Protein AF-A0A8X7P2F3-F1 (afdb_monomer_lite)

Radius of gyration: 14.97 Å; chains: 1; bounding box: 30×31×40 Å

InterPro domains:
  IPR002123 Phospholipid/glycerol acyltransferas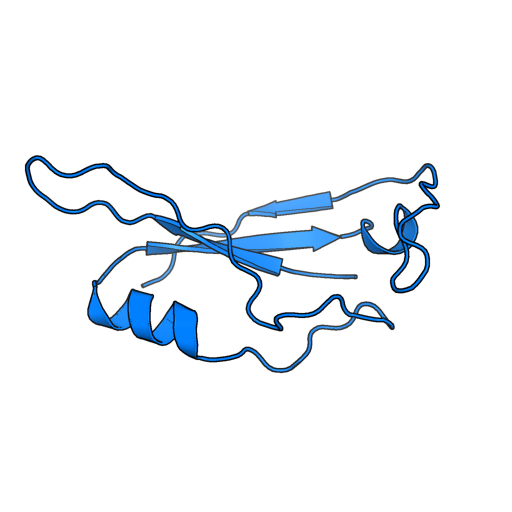e [PF01553] (18-58)

Organism: Brassica carinata (NCBI:txid52824)

Foldseek 3Di:
DKWFFFWWQDDDPPDDDRDIDGDGQVNADDQVRDDDDGNCVVVVVCVVRVTWGKTKIKDPVCVQANDVRNVHGDDDDMDMDIDDIDD

pLDDT: mean 79.15, std 17.55, range [36.94, 96.0]

Structure (mmCIF, N/CA/C/O backbone):
data_AF-A0A8X7P2F3-F1
#
_entry.id   AF-A0A8X7P2F3-F1
#
loop_
_atom_site.group_PDB
_atom_site.id
_atom_site.type_symbol
_atom_site.label_atom_id
_atom_site.label_alt_id
_atom_site.label_comp_id
_atom_site.label_asym_id
_atom_site.label_entity_id
_atom_site.label_seq_id
_atom_site.pdbx_PDB_ins_code
_atom_site.Cartn_x
_atom_site.Cartn_y
_atom_site.Cartn_z
_atom_site.occupancy
_atom_site.B_iso_or_equiv
_atom_site.auth_seq_id
_atom_site.auth_comp_id
_atom_site.auth_asym_id
_atom_site.auth_atom_id
_atom_site.pdbx_PDB_model_num
ATOM 1 N N . MET A 1 1 ? 3.570 -5.843 -12.407 1.00 50.16 1 MET A N 1
ATOM 2 C CA . MET A 1 1 ? 3.038 -5.324 -11.128 1.00 50.16 1 MET A CA 1
ATOM 3 C C . MET A 1 1 ? 1.515 -5.392 -11.120 1.00 50.16 1 MET A C 1
ATOM 5 O O . MET A 1 1 ? 0.895 -4.931 -12.081 1.00 50.16 1 MET A O 1
ATOM 9 N N . ARG A 1 2 ? 0.933 -5.957 -10.057 1.00 36.94 2 ARG A N 1
ATOM 10 C CA . ARG A 1 2 ? -0.492 -5.903 -9.693 1.00 36.94 2 ARG A CA 1
ATOM 11 C C . ARG A 1 2 ? -0.608 -5.599 -8.191 1.00 36.94 2 ARG A C 1
ATOM 13 O O . ARG A 1 2 ? -0.010 -6.309 -7.401 1.00 36.94 2 ARG A O 1
ATOM 20 N N . ARG A 1 3 ? -1.494 -4.659 -7.842 1.00 48.00 3 ARG A N 1
ATOM 21 C CA . ARG A 1 3 ? -1.901 -4.244 -6.476 1.00 48.00 3 ARG A CA 1
ATOM 22 C C . ARG A 1 3 ? -0.867 -3.392 -5.713 1.00 48.00 3 ARG A C 1
ATOM 24 O O . ARG A 1 3 ? 0.317 -3.400 -6.014 1.00 48.00 3 ARG A O 1
ATOM 31 N N . LEU A 1 4 ? -1.397 -2.545 -4.822 1.00 42.41 4 LEU A N 1
ATOM 32 C CA . LEU A 1 4 ? -0.692 -1.637 -3.907 1.00 42.41 4 LEU A CA 1
ATOM 33 C C . LEU A 1 4 ? -1.712 -1.149 -2.870 1.00 42.41 4 LEU A C 1
ATOM 35 O O . LEU A 1 4 ? -2.441 -0.191 -3.116 1.00 42.41 4 LEU A O 1
ATOM 39 N N . PHE A 1 5 ? -1.791 -1.817 -1.724 1.00 45.62 5 PHE A N 1
ATOM 40 C CA . PHE A 1 5 ? -2.682 -1.404 -0.641 1.00 45.62 5 PHE A CA 1
ATOM 41 C C . PHE A 1 5 ? -2.127 -0.111 -0.034 1.00 45.62 5 PHE A C 1
ATOM 43 O O . PHE A 1 5 ? -1.004 -0.115 0.463 1.00 45.62 5 PHE A O 1
ATOM 50 N N . LYS A 1 6 ? -2.866 1.000 -0.146 1.00 47.44 6 LYS A N 1
ATOM 51 C CA . LYS A 1 6 ? -2.342 2.341 0.125 1.00 47.44 6 LYS A CA 1
ATOM 52 C C . LYS A 1 6 ? -3.467 3.316 0.480 1.00 47.44 6 LYS A C 1
ATOM 54 O O . LYS A 1 6 ? -4.138 3.815 -0.419 1.00 47.44 6 LYS A O 1
ATOM 59 N N . THR A 1 7 ? -3.569 3.645 1.766 1.00 45.16 7 THR A N 1
ATOM 60 C CA . THR A 1 7 ? -3.862 4.970 2.370 1.00 45.16 7 THR A CA 1
ATOM 61 C C . THR A 1 7 ? -4.407 4.716 3.769 1.00 45.16 7 THR A C 1
ATOM 63 O O . THR A 1 7 ? -5.396 4.000 3.900 1.00 45.16 7 THR A O 1
ATOM 66 N N . LEU A 1 8 ? -3.800 5.309 4.800 1.00 50.88 8 LEU A N 1
ATOM 67 C CA . LEU A 1 8 ? -4.484 5.515 6.084 1.00 50.88 8 LEU A CA 1
ATOM 68 C C . LEU A 1 8 ? -5.163 6.881 6.034 1.00 50.88 8 LEU A C 1
ATOM 70 O O . LEU A 1 8 ? -4.475 7.866 5.763 1.00 50.88 8 LEU A O 1
ATOM 74 N N . HIS A 1 9 ? -6.467 6.957 6.284 1.00 51.16 9 HIS A N 1
ATOM 75 C CA . HIS A 1 9 ? -7.182 8.229 6.378 1.00 51.16 9 HIS A CA 1
ATOM 76 C C . HIS A 1 9 ? -7.481 8.545 7.848 1.00 51.16 9 HIS A C 1
ATOM 78 O O . HIS A 1 9 ? -8.445 8.045 8.427 1.00 51.16 9 HIS A O 1
ATOM 84 N N . GLY A 1 10 ? -6.590 9.323 8.469 1.00 45.88 10 GLY A N 1
ATOM 85 C CA . GLY A 1 10 ? -6.617 9.613 9.899 1.00 45.88 10 GLY A CA 1
ATOM 86 C C . GLY A 1 10 ? -7.483 10.813 10.264 1.00 45.88 10 GLY A C 1
ATOM 87 O O . GLY A 1 10 ? -6.956 11.890 10.530 1.00 45.88 10 GLY A O 1
ATOM 88 N N . THR A 1 11 ? -8.800 10.622 10.339 1.00 42.75 11 THR A N 1
ATOM 89 C CA . THR A 1 11 ? -9.709 11.611 10.938 1.00 42.75 11 THR A CA 1
ATOM 90 C C . THR A 1 11 ? -9.662 11.520 12.464 1.00 42.75 11 THR A C 1
ATOM 92 O O . THR A 1 11 ? -10.493 10.848 13.078 1.00 42.75 11 THR A O 1
ATOM 95 N N . SER A 1 12 ? -8.697 12.200 13.090 1.00 45.38 12 SER A N 1
ATOM 96 C CA . SER A 1 12 ? -8.821 12.521 14.518 1.00 45.38 12 SER A CA 1
ATOM 97 C C . SER A 1 12 ? -10.031 13.429 14.722 1.00 45.38 12 SER A C 1
ATOM 99 O O . SER A 1 12 ? -10.264 14.338 13.923 1.00 45.38 12 SER A O 1
ATOM 101 N N . LYS A 1 13 ? -10.771 13.221 15.812 1.00 44.72 13 LYS A N 1
ATOM 102 C CA . LYS A 1 13 ? -11.673 14.256 16.323 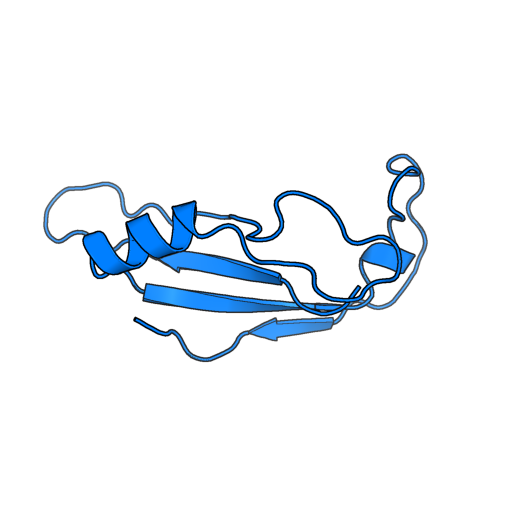1.00 44.72 13 LYS A CA 1
ATOM 103 C C . LYS A 1 13 ? -10.866 15.423 16.903 1.00 44.72 13 LYS A C 1
ATOM 105 O O . LYS A 1 13 ? -9.713 15.233 17.284 1.00 44.72 13 LYS A O 1
ATOM 110 N N . GLU A 1 14 ? -11.498 16.596 16.887 1.00 41.78 14 GLU A N 1
ATOM 111 C CA . GLU A 1 14 ? -11.037 17.928 17.307 1.00 41.78 14 GLU A CA 1
ATOM 112 C C . GLU A 1 14 ? -9.620 18.409 16.881 1.00 41.78 14 GLU A C 1
ATOM 114 O O . GLU A 1 14 ? -8.586 17.796 17.139 1.00 41.78 14 GLU A O 1
ATOM 119 N N . GLY A 1 15 ? -9.574 19.612 16.287 1.00 43.38 15 GLY A N 1
ATOM 120 C CA . GLY A 1 15 ? -8.417 20.531 16.269 1.00 43.38 15 GLY A CA 1
ATOM 121 C C . GLY A 1 15 ? -7.148 20.136 15.493 1.00 43.38 15 GLY A C 1
ATOM 122 O O . GLY A 1 15 ? -6.308 20.996 15.243 1.00 43.38 15 GLY A O 1
ATOM 123 N N . SER A 1 16 ? -6.989 18.872 15.109 1.00 44.12 16 SER A N 1
ATOM 124 C CA . SER A 1 16 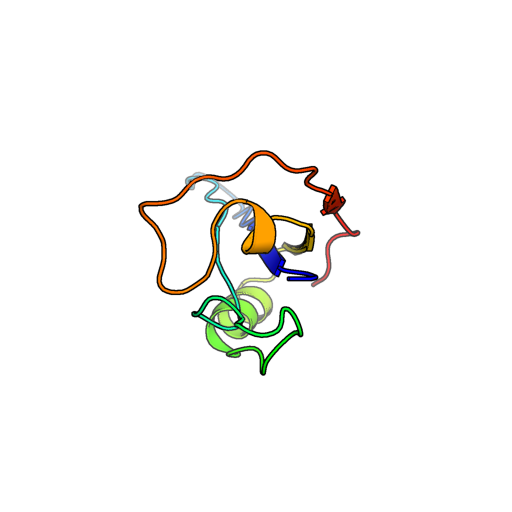? -5.721 18.319 14.614 1.00 44.12 16 SER A CA 1
ATOM 125 C C . SER A 1 16 ? -5.652 18.241 13.083 1.00 44.12 16 SER A C 1
ATOM 127 O O . SER A 1 16 ? -6.660 18.022 12.414 1.00 44.12 16 SER A O 1
ATOM 129 N N . ILE A 1 17 ? -4.447 18.367 12.509 1.00 41.25 17 ILE A N 1
ATOM 130 C CA . ILE A 1 17 ? -4.231 18.252 11.054 1.00 41.25 17 ILE A CA 1
ATOM 131 C C . ILE A 1 17 ? -4.621 16.843 10.575 1.00 41.25 17 ILE A C 1
ATOM 133 O O . ILE A 1 17 ? -3.974 15.856 10.921 1.00 41.25 17 ILE A O 1
ATOM 137 N N . SER A 1 18 ? -5.648 16.760 9.724 1.00 59.91 18 SER A N 1
ATOM 138 C CA . SER A 1 18 ? -6.119 15.515 9.102 1.00 59.91 18 SER A CA 1
ATOM 139 C C . SER A 1 18 ? -5.121 14.989 8.058 1.00 59.91 18 SER A C 1
ATOM 141 O O . SER A 1 18 ? -5.250 15.240 6.856 1.00 59.91 18 SER A O 1
ATOM 143 N N . ALA A 1 19 ? -4.115 14.240 8.508 1.00 69.44 19 ALA A N 1
ATOM 144 C CA . ALA A 1 19 ? -3.085 13.657 7.654 1.00 69.44 19 ALA A CA 1
ATOM 145 C C . ALA A 1 19 ? -3.524 12.316 7.029 1.00 69.44 19 ALA A C 1
ATOM 147 O O . ALA A 1 19 ? -3.965 11.396 7.718 1.00 69.44 19 ALA A O 1
ATOM 148 N N . SER A 1 20 ? -3.341 12.173 5.710 1.00 75.50 20 SER A N 1
ATOM 149 C CA . SER A 1 20 ? -3.521 10.897 4.996 1.00 75.50 20 SER A CA 1
ATOM 150 C C . SER A 1 20 ? -2.167 10.256 4.673 1.00 75.50 20 SER A C 1
ATOM 152 O O . SER A 1 20 ? -1.339 10.865 3.996 1.00 75.50 20 SER A O 1
ATOM 154 N N . VAL A 1 21 ? -1.919 9.026 5.138 1.00 80.38 21 VAL A N 1
ATOM 155 C CA . VAL A 1 21 ? -0.583 8.394 5.087 1.00 80.38 21 VAL A CA 1
ATOM 156 C C . VAL A 1 21 ? -0.425 7.462 3.879 1.00 80.38 21 VAL A C 1
ATOM 158 O O . VAL A 1 21 ? -0.980 6.362 3.828 1.00 80.38 21 VAL A O 1
ATOM 161 N N . PHE A 1 22 ? 0.361 7.930 2.904 1.00 84.44 22 PHE A N 1
ATOM 162 C CA . PHE A 1 22 ? 0.798 7.260 1.669 1.00 84.44 22 PHE A CA 1
ATOM 163 C C . PHE A 1 22 ? 1.859 6.143 1.822 1.00 84.44 22 PHE A C 1
ATOM 165 O O . PHE A 1 22 ? 3.014 6.439 1.525 1.00 84.44 22 PHE A O 1
ATOM 172 N N . PHE A 1 23 ? 1.529 4.888 2.171 1.00 85.69 23 PHE A N 1
ATOM 173 C CA . PHE A 1 23 ? 2.525 3.795 2.331 1.00 85.69 23 PHE A CA 1
ATOM 174 C C . PHE A 1 23 ? 2.434 2.629 1.312 1.00 85.69 23 PHE A C 1
ATOM 176 O O . PHE A 1 23 ? 1.425 2.455 0.636 1.00 85.69 23 PHE A O 1
ATOM 183 N N . PHE A 1 24 ? 3.502 1.820 1.225 1.00 88.81 24 PHE A N 1
ATOM 184 C CA . PHE A 1 24 ? 3.568 0.533 0.506 1.00 88.81 24 PHE A CA 1
ATOM 185 C C . PHE A 1 24 ? 3.838 -0.590 1.531 1.00 88.81 24 PHE A C 1
ATOM 187 O O . PHE A 1 24 ? 4.864 -0.517 2.209 1.00 88.81 24 PHE A O 1
ATOM 194 N N . PRO A 1 25 ? 2.998 -1.635 1.667 1.00 87.62 25 PRO A N 1
ATOM 195 C CA . PRO A 1 25 ? 3.166 -2.651 2.716 1.00 87.62 25 PRO A CA 1
ATOM 196 C C . PRO A 1 25 ? 4.347 -3.603 2.480 1.00 87.62 25 PRO A C 1
ATOM 198 O O . PRO A 1 25 ? 4.938 -4.092 3.435 1.00 87.62 25 PRO A O 1
ATOM 201 N N . GLU A 1 26 ? 4.721 -3.855 1.227 1.00 88.31 26 GLU A N 1
ATOM 202 C CA . GLU A 1 26 ? 5.902 -4.657 0.864 1.00 88.31 26 GLU A CA 1
ATOM 203 C C . GLU A 1 26 ? 7.206 -3.897 1.177 1.00 88.31 26 GLU A C 1
ATOM 205 O 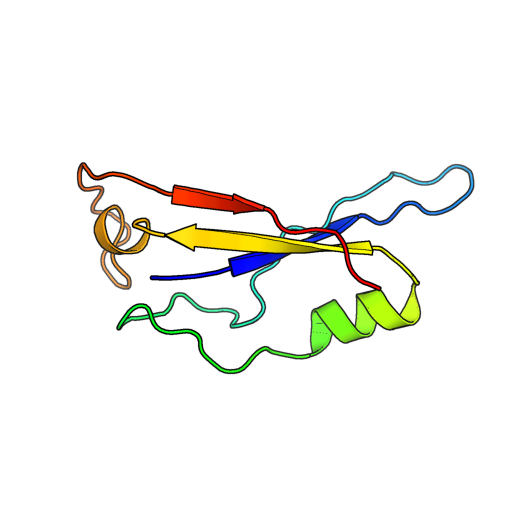O . GLU A 1 26 ? 8.236 -4.481 1.512 1.00 88.31 26 GLU A O 1
ATOM 210 N N . GLY A 1 27 ? 7.172 -2.561 1.117 1.00 86.75 27 GLY A N 1
ATOM 211 C CA . GLY A 1 27 ? 8.325 -1.677 1.330 1.00 86.75 27 GLY A CA 1
ATOM 212 C C . GLY A 1 27 ? 9.373 -1.681 0.207 1.00 86.75 27 GLY A C 1
ATOM 213 O O . GLY A 1 27 ? 10.381 -0.993 0.326 1.00 86.75 27 GLY A O 1
ATOM 214 N N . THR A 1 28 ? 9.154 -2.427 -0.875 1.00 87.12 28 THR A N 1
ATOM 215 C CA . THR A 1 28 ? 9.974 -2.452 -2.098 1.00 87.12 28 THR A CA 1
ATOM 216 C C . THR A 1 28 ? 9.057 -2.438 -3.329 1.00 87.12 28 THR A C 1
ATOM 218 O O . THR A 1 28 ? 7.833 -2.442 -3.201 1.00 87.12 28 THR A O 1
ATOM 221 N N . ARG A 1 29 ? 9.627 -2.384 -4.541 1.00 88.00 29 ARG A N 1
ATOM 222 C CA . ARG A 1 29 ? 8.883 -2.666 -5.778 1.00 88.00 29 ARG A CA 1
ATOM 223 C C . ARG A 1 29 ? 9.110 -4.119 -6.183 1.00 88.00 29 ARG A C 1
ATOM 225 O O . ARG A 1 29 ? 10.250 -4.522 -6.407 1.00 88.00 29 ARG A O 1
ATOM 232 N N . SER A 1 30 ? 8.016 -4.862 -6.326 1.00 86.94 30 SER A N 1
ATOM 233 C CA . SER A 1 30 ? 7.986 -6.189 -6.945 1.00 86.94 30 SER A CA 1
ATOM 234 C C . SER A 1 30 ? 8.715 -6.216 -8.305 1.00 86.94 30 SER A C 1
ATOM 236 O O . SER A 1 30 ? 8.654 -5.249 -9.075 1.00 86.94 30 SER A O 1
ATOM 238 N N . LYS A 1 31 ? 9.428 -7.317 -8.588 1.00 84.19 31 LYS A N 1
ATOM 239 C CA . LYS A 1 31 ? 10.244 -7.512 -9.806 1.00 84.19 31 LYS A CA 1
ATOM 240 C C . LYS A 1 31 ? 9.492 -8.277 -10.899 1.00 84.19 31 LYS A C 1
ATOM 242 O O . LYS A 1 31 ? 9.457 -7.837 -12.042 1.00 84.19 31 LYS A O 1
ATOM 247 N N . ASP A 1 32 ? 8.858 -9.388 -10.535 1.00 84.19 32 ASP A N 1
ATOM 248 C CA . ASP A 1 32 ? 7.985 -10.196 -11.401 1.00 84.19 32 ASP A CA 1
ATOM 249 C C . ASP A 1 32 ? 6.600 -9.550 -11.603 1.00 84.19 32 ASP A C 1
ATOM 251 O O . ASP A 1 32 ? 5.923 -9.735 -12.617 1.00 84.19 32 ASP A O 1
ATOM 255 N N . GLY A 1 33 ? 6.185 -8.718 -10.651 1.00 79.75 33 GLY A N 1
ATOM 256 C CA . GLY A 1 33 ? 4.891 -8.077 -10.619 1.00 79.75 33 GLY A CA 1
ATOM 257 C C . GLY A 1 33 ? 3.815 -8.799 -9.815 1.00 79.75 33 GLY A C 1
ATOM 258 O O . GLY A 1 33 ? 2.668 -8.341 -9.903 1.00 79.75 33 GLY A O 1
ATOM 259 N N . LEU A 1 34 ? 4.163 -9.859 -9.083 1.00 84.12 34 LEU A N 1
ATOM 260 C CA . LEU A 1 34 ? 3.344 -10.489 -8.046 1.00 84.12 34 LEU A CA 1
ATOM 261 C C . LEU A 1 34 ? 3.338 -9.635 -6.765 1.00 84.12 34 LEU A C 1
ATOM 263 O O . LEU A 1 34 ? 4.105 -8.677 -6.657 1.00 84.12 34 LEU A O 1
ATOM 267 N N . LEU A 1 35 ? 2.447 -9.965 -5.826 1.00 82.19 35 LEU A N 1
ATOM 268 C CA . LEU A 1 35 ? 2.467 -9.403 -4.472 1.00 82.19 35 LEU A CA 1
ATOM 269 C C . LEU A 1 35 ? 3.417 -10.211 -3.582 1.00 82.19 35 LEU A C 1
ATOM 271 O O . LEU A 1 35 ? 3.443 -11.438 -3.681 1.00 82.19 35 LEU A O 1
ATOM 275 N N . ASP A 1 36 ? 4.118 -9.525 -2.687 1.00 83.56 36 ASP A N 1
ATOM 276 C CA . ASP A 1 36 ? 4.975 -10.113 -1.650 1.00 83.56 36 ASP A CA 1
ATOM 277 C C . ASP A 1 36 ? 4.361 -9.903 -0.245 1.00 83.56 36 ASP A C 1
ATOM 279 O O . ASP A 1 36 ? 3.293 -9.309 -0.070 1.00 83.56 36 ASP A O 1
ATOM 283 N N . SER A 1 37 ? 5.024 -10.421 0.783 1.00 89.06 37 SER A N 1
ATOM 284 C CA . SER A 1 37 ? 4.595 -10.419 2.178 1.00 89.06 37 SER A CA 1
ATOM 285 C C . SER A 1 37 ? 4.442 -9.005 2.747 1.00 89.06 37 SER A C 1
ATOM 287 O O . SER A 1 37 ? 5.384 -8.210 2.794 1.00 89.06 37 SER A O 1
ATOM 289 N N . PHE A 1 38 ? 3.249 -8.691 3.256 1.00 90.25 38 PHE A N 1
ATOM 290 C CA . PHE A 1 38 ? 2.947 -7.370 3.810 1.00 90.25 38 PHE A CA 1
ATOM 291 C C . PHE A 1 38 ? 3.562 -7.172 5.202 1.00 90.25 38 PHE A C 1
ATOM 293 O O . PHE A 1 38 ? 3.257 -7.892 6.157 1.00 90.25 38 PHE A O 1
ATOM 300 N N . LYS A 1 39 ? 4.382 -6.128 5.350 1.00 89.69 39 LYS A N 1
ATOM 301 C CA . LYS A 1 39 ? 4.953 -5.704 6.633 1.00 89.69 39 LYS A CA 1
ATOM 302 C C . LYS A 1 39 ? 3.849 -5.098 7.501 1.00 89.69 39 LYS A C 1
ATOM 304 O O . LYS A 1 39 ? 3.209 -4.117 7.129 1.00 89.69 39 LYS A O 1
ATOM 309 N N . LYS A 1 40 ? 3.648 -5.672 8.691 1.00 87.62 40 LYS A N 1
ATOM 310 C CA . LYS A 1 40 ? 2.510 -5.365 9.579 1.00 87.62 40 LYS A CA 1
ATOM 311 C C . LYS A 1 40 ? 2.461 -3.912 10.079 1.00 87.62 40 LYS A C 1
ATOM 313 O O . LYS A 1 40 ? 1.373 -3.426 10.357 1.00 87.62 40 LYS A O 1
ATOM 318 N N . CYS A 1 41 ? 3.605 -3.225 10.165 1.00 81.88 41 CYS A N 1
ATOM 319 C CA . CYS A 1 41 ? 3.788 -1.959 10.892 1.00 81.88 41 CYS A CA 1
ATOM 320 C C . CYS A 1 41 ? 2.661 -0.921 10.692 1.00 81.88 41 CYS A C 1
ATOM 322 O O . CYS A 1 41 ? 1.994 -0.551 11.656 1.00 81.88 41 CYS A O 1
ATOM 324 N N . ALA A 1 42 ? 2.389 -0.500 9.452 1.00 82.31 42 ALA A N 1
ATOM 325 C CA . ALA A 1 42 ? 1.375 0.524 9.179 1.00 82.31 42 ALA A CA 1
ATOM 326 C C . ALA A 1 42 ? -0.067 0.051 9.462 1.00 82.31 42 ALA A C 1
ATOM 328 O O . ALA A 1 42 ? -0.888 0.842 9.918 1.00 82.31 42 ALA A O 1
ATOM 329 N N . PHE A 1 43 ? -0.366 -1.239 9.274 1.00 87.56 43 PHE A N 1
ATOM 330 C CA . PHE A 1 43 ? -1.657 -1.822 9.662 1.00 87.56 43 PHE A CA 1
ATOM 331 C C . PHE A 1 43 ? -1.799 -1.928 11.188 1.00 87.56 43 PHE A C 1
ATOM 333 O O . PHE A 1 43 ? -2.882 -1.720 11.722 1.00 87.56 43 PHE A O 1
ATOM 340 N N . THR A 1 44 ? -0.705 -2.190 11.915 1.00 89.62 44 THR A N 1
ATOM 341 C CA . THR A 1 44 ? -0.689 -2.161 13.387 1.00 89.62 44 THR A CA 1
ATOM 342 C C . THR A 1 44 ? -0.933 -0.755 13.934 1.00 89.62 44 THR A C 1
ATOM 344 O O . THR A 1 44 ? -1.576 -0.627 14.971 1.00 89.62 44 THR A O 1
ATOM 347 N N . VAL A 1 45 ? -0.464 0.296 13.252 1.00 86.06 45 VAL A N 1
ATOM 348 C CA . VAL A 1 45 ? -0.854 1.678 13.580 1.00 86.06 45 VAL A CA 1
ATOM 349 C C . VAL A 1 45 ? -2.345 1.876 13.306 1.00 86.06 45 VAL A C 1
ATOM 351 O O . VAL A 1 45 ? -3.055 2.303 14.209 1.00 86.06 45 VAL A O 1
ATOM 354 N N . ALA A 1 46 ? -2.829 1.492 12.118 1.00 85.31 46 ALA A N 1
ATOM 355 C CA . ALA A 1 46 ? -4.227 1.667 11.719 1.00 85.31 46 ALA A CA 1
ATOM 356 C C . ALA A 1 46 ? -5.224 1.050 12.714 1.00 85.31 46 ALA A C 1
ATOM 358 O O . ALA A 1 46 ? -6.095 1.744 13.236 1.00 85.31 46 ALA A O 1
ATOM 359 N N . ALA A 1 47 ? -5.024 -0.227 13.054 1.00 88.00 47 ALA A N 1
ATOM 360 C CA . ALA A 1 47 ? -5.867 -0.961 13.994 1.00 88.00 47 ALA A CA 1
ATOM 361 C C . ALA A 1 47 ? -5.793 -0.417 15.435 1.00 88.00 47 ALA A C 1
ATOM 363 O O . ALA A 1 47 ? -6.740 -0.576 16.198 1.00 88.00 47 ALA A O 1
ATOM 364 N N . LYS A 1 48 ? -4.685 0.236 15.823 1.00 87.75 48 LYS A N 1
ATOM 365 C CA . LYS A 1 48 ? -4.545 0.884 17.140 1.00 87.75 48 LYS A CA 1
ATOM 366 C C . LYS A 1 48 ? -5.213 2.255 17.217 1.00 87.75 48 LYS A C 1
ATOM 368 O O . LYS A 1 48 ? -5.622 2.646 18.304 1.00 87.75 48 LYS A O 1
ATOM 373 N N . THR A 1 49 ? -5.292 2.991 16.110 1.00 84.88 49 THR A N 1
ATOM 374 C CA . THR A 1 49 ? -5.900 4.332 16.069 1.00 84.88 49 THR A CA 1
ATOM 375 C C . THR A 1 49 ? -7.328 4.339 15.517 1.00 84.88 49 THR A C 1
ATOM 377 O O . THR A 1 49 ? -7.963 5.389 15.518 1.00 84.88 49 THR A O 1
ATOM 380 N N . GLY A 1 50 ? -7.846 3.193 15.058 1.00 85.00 50 GLY A N 1
ATOM 381 C CA . GLY A 1 50 ? -9.200 3.063 14.505 1.00 85.00 50 GLY A CA 1
ATOM 382 C C . GLY A 1 50 ? -9.398 3.780 13.165 1.00 85.00 50 GLY A C 1
ATOM 383 O O . GLY A 1 50 ? -10.530 4.085 12.796 1.00 85.00 50 GLY A O 1
ATOM 384 N N . VAL A 1 51 ? -8.312 4.096 12.450 1.00 83.44 51 VAL A N 1
ATOM 385 C CA . VAL A 1 51 ? -8.360 4.886 11.210 1.00 83.44 51 VAL A CA 1
ATOM 386 C C . VAL A 1 51 ? -8.582 4.001 9.988 1.00 83.44 51 VAL A C 1
ATOM 388 O O . VAL A 1 51 ? -7.991 2.929 9.862 1.00 83.44 51 VAL A O 1
ATOM 391 N N . LEU A 1 52 ? -9.395 4.486 9.050 1.00 86.44 52 LEU A N 1
ATOM 392 C CA . LEU A 1 52 ? -9.750 3.742 7.845 1.00 86.44 52 LEU A CA 1
ATOM 393 C C . LEU A 1 52 ? -8.530 3.477 6.955 1.00 86.44 52 LEU A C 1
ATOM 395 O O . LEU A 1 52 ? -7.789 4.398 6.592 1.00 86.44 52 LEU A O 1
ATOM 399 N N . VAL A 1 53 ? -8.382 2.225 6.526 1.00 87.69 53 VAL A N 1
ATOM 400 C CA . VAL A 1 53 ? -7.434 1.819 5.484 1.00 87.69 53 VAL A CA 1
ATOM 401 C C . VAL A 1 53 ? -8.175 1.738 4.153 1.00 87.69 53 VAL A C 1
ATOM 403 O O . VAL A 1 53 ? -9.166 1.020 4.040 1.00 87.69 53 VAL A O 1
ATOM 406 N N . VAL A 1 54 ? -7.688 2.417 3.112 1.00 90.69 54 VAL A N 1
ATOM 407 C CA . VAL A 1 54 ? -8.231 2.284 1.749 1.00 90.69 54 VAL A CA 1
ATOM 408 C C . VAL A 1 54 ? -7.330 1.359 0.921 1.00 90.69 54 VAL A C 1
ATOM 410 O O . VAL A 1 54 ? -6.175 1.703 0.647 1.00 90.69 54 VAL A O 1
ATOM 413 N N . PRO A 1 55 ? -7.806 0.177 0.485 1.00 90.94 55 PRO A N 1
ATOM 414 C CA . PRO A 1 55 ? -7.043 -0.676 -0.414 1.00 90.94 55 PRO A CA 1
ATOM 415 C C . PRO A 1 55 ? -7.044 -0.087 -1.829 1.00 90.94 55 PRO A C 1
ATOM 417 O O . PRO A 1 55 ? -8.093 0.187 -2.412 1.00 90.94 55 PRO A O 1
ATOM 420 N N . ILE A 1 56 ? -5.857 0.056 -2.413 1.00 90.00 56 ILE A N 1
ATOM 421 C CA . ILE A 1 56 ? -5.664 0.497 -3.795 1.00 90.00 56 ILE A CA 1
ATOM 422 C C . ILE A 1 56 ? -5.012 -0.649 -4.591 1.00 90.00 56 ILE A C 1
ATOM 424 O O . ILE A 1 56 ? -4.568 -1.681 -4.073 1.00 90.00 56 ILE A O 1
ATOM 428 N N . MET A 1 57 ? -5.014 -0.521 -5.907 1.00 88.69 57 MET A N 1
ATOM 429 C CA . MET A 1 57 ? -4.286 -1.377 -6.818 1.00 88.69 57 MET A CA 1
ATOM 430 C C . MET A 1 57 ? -3.726 -0.547 -7.952 1.00 88.69 57 MET A C 1
ATOM 432 O O . MET A 1 57 ? -4.494 0.059 -8.689 1.00 88.69 57 MET A O 1
ATOM 436 N N . LEU A 1 58 ? -2.407 -0.594 -8.132 1.00 90.12 58 LEU A N 1
ATOM 437 C CA . LEU A 1 58 ? -1.777 -0.162 -9.373 1.00 90.12 58 LEU A CA 1
ATOM 438 C C . LEU A 1 58 ? -1.520 -1.391 -10.257 1.00 90.12 58 LEU A C 1
ATOM 440 O O . LEU A 1 58 ? -1.195 -2.479 -9.770 1.00 90.12 58 LEU A O 1
ATOM 444 N N . MET A 1 59 ? -1.682 -1.226 -11.564 1.00 89.81 59 MET A N 1
ATOM 445 C CA . MET A 1 59 ? -1.301 -2.189 -12.597 1.00 89.81 59 MET A CA 1
ATOM 446 C C . MET A 1 59 ? -0.621 -1.455 -13.751 1.00 89.81 59 MET A C 1
ATOM 448 O O . MET A 1 59 ? -0.922 -0.292 -14.008 1.00 89.81 59 MET A O 1
ATOM 452 N N . GLY A 1 60 ? 0.272 -2.143 -14.463 1.00 89.38 60 GLY A N 1
ATOM 453 C CA . GLY A 1 60 ? 0.985 -1.600 -15.631 1.00 89.38 60 GLY A CA 1
ATOM 454 C C . GLY A 1 60 ? 2.222 -0.759 -15.290 1.00 89.38 60 GLY A C 1
ATOM 455 O O . GLY A 1 60 ? 3.192 -0.798 -16.038 1.00 89.38 60 GLY A O 1
ATOM 456 N N . THR A 1 61 ? 2.252 -0.113 -14.121 1.00 90.06 61 THR A N 1
ATOM 457 C CA . THR A 1 61 ? 3.355 0.740 -13.626 1.00 90.06 61 THR A CA 1
ATOM 458 C C . THR A 1 61 ? 4.754 0.147 -13.809 1.00 90.06 61 THR A C 1
ATOM 460 O O . THR A 1 61 ? 5.622 0.815 -14.349 1.00 90.06 61 THR A O 1
ATOM 463 N N . GLY A 1 62 ? 4.971 -1.121 -13.444 1.00 89.31 62 GLY A N 1
ATOM 464 C CA . GLY A 1 62 ? 6.275 -1.787 -13.599 1.00 89.31 62 GLY A CA 1
ATOM 465 C C . GLY A 1 62 ? 6.719 -2.080 -15.044 1.00 89.31 62 GLY A C 1
ATOM 466 O O . GLY A 1 62 ? 7.831 -2.550 -15.234 1.00 89.31 62 GLY A O 1
ATOM 467 N N . LYS A 1 63 ? 5.871 -1.836 -16.058 1.00 89.19 63 LYS A N 1
ATOM 468 C CA . LYS A 1 63 ? 6.288 -1.782 -17.475 1.00 89.19 63 LYS A CA 1
ATOM 469 C C . LYS A 1 63 ? 6.704 -0.364 -17.881 1.00 89.19 63 LYS A C 1
ATOM 471 O O . LYS A 1 63 ? 7.635 -0.200 -18.660 1.00 89.19 63 LYS A O 1
ATOM 476 N N . ILE A 1 64 ? 6.007 0.635 -17.335 1.00 92.25 64 ILE A N 1
ATOM 477 C CA . ILE A 1 64 ? 6.260 2.066 -17.545 1.00 92.25 64 ILE A CA 1
ATOM 478 C C . ILE A 1 64 ? 7.598 2.467 -16.907 1.00 92.25 64 ILE A C 1
ATOM 480 O O . ILE A 1 64 ? 8.412 3.093 -17.566 1.00 92.25 64 ILE A O 1
ATOM 484 N N . MET A 1 65 ? 7.865 2.050 -15.667 1.00 92.38 65 MET A N 1
ATOM 485 C CA . MET A 1 65 ? 9.132 2.291 -14.966 1.00 92.38 65 MET A CA 1
ATOM 486 C C . MET A 1 65 ? 9.588 0.994 -14.267 1.00 92.38 65 MET A C 1
ATOM 488 O O . MET A 1 65 ? 9.066 0.666 -13.193 1.00 92.38 65 MET A O 1
ATOM 492 N N . PRO A 1 66 ? 10.499 0.212 -14.880 1.00 88.44 66 PRO A N 1
ATOM 493 C CA . PRO A 1 66 ? 10.958 -1.062 -14.327 1.00 88.44 66 PRO A CA 1
ATOM 494 C C . PRO A 1 66 ? 11.769 -0.920 -13.027 1.00 88.44 66 PRO A C 1
ATOM 496 O O . PRO A 1 66 ? 12.338 0.127 -12.717 1.00 88.44 66 PRO A O 1
ATOM 499 N N . THR A 1 67 ? 11.827 -2.002 -12.248 1.00 87.88 67 THR A N 1
ATOM 500 C CA . THR A 1 67 ? 12.612 -2.076 -11.004 1.00 87.88 67 THR A CA 1
ATOM 501 C C . THR A 1 67 ? 14.091 -2.314 -11.321 1.00 87.88 67 THR A C 1
ATOM 503 O O . THR A 1 67 ? 14.425 -3.342 -11.904 1.00 87.88 67 THR A O 1
ATOM 506 N N .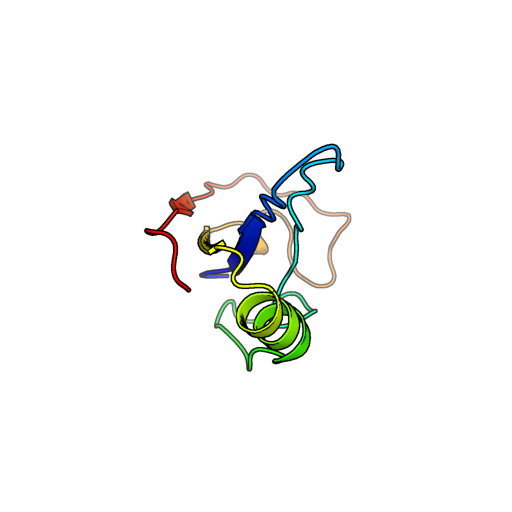 GLY A 1 68 ? 14.970 -1.396 -10.909 1.00 88.88 68 GLY A N 1
ATOM 507 C CA . GLY A 1 68 ? 16.389 -1.365 -11.288 1.00 88.88 68 GLY A CA 1
ATOM 508 C C . GLY A 1 68 ? 16.663 -0.604 -12.592 1.00 88.88 68 GLY A C 1
ATOM 509 O O . GLY A 1 68 ? 17.693 -0.820 -13.226 1.00 88.88 68 GLY A O 1
ATOM 510 N N . SER A 1 69 ? 15.725 0.228 -13.051 1.00 89.44 69 SER A N 1
ATOM 511 C CA . SER A 1 69 ? 15.856 1.049 -14.266 1.00 89.44 69 SER A CA 1
ATOM 512 C C . SER A 1 69 ? 15.060 2.354 -14.141 1.00 89.44 69 SER A C 1
ATOM 514 O O . SER A 1 69 ? 14.339 2.759 -15.045 1.00 89.44 69 SER A O 1
ATOM 516 N N . GLU A 1 70 ? 15.166 3.012 -12.988 1.00 85.88 70 GLU A N 1
ATOM 517 C CA . GLU A 1 70 ? 14.333 4.154 -12.577 1.00 85.88 70 GLU A CA 1
ATOM 518 C C . GLU A 1 70 ? 14.502 5.402 -13.458 1.00 85.88 70 GLU A C 1
ATOM 520 O O . GLU A 1 70 ? 13.607 6.241 -13.499 1.00 85.88 70 GLU A O 1
ATOM 525 N N . GLY A 1 71 ? 15.623 5.518 -14.177 1.00 89.69 71 GLY A N 1
ATOM 526 C CA . GLY A 1 71 ? 15.855 6.572 -15.170 1.00 89.69 71 GLY A CA 1
ATOM 527 C C . GLY A 1 71 ? 15.185 6.331 -16.530 1.00 89.69 71 GLY A C 1
ATOM 528 O O . GLY A 1 71 ? 15.296 7.180 -17.409 1.00 89.69 71 GLY A O 1
ATOM 529 N N . ILE A 1 72 ? 14.514 5.189 -16.730 1.00 90.69 72 ILE A N 1
ATOM 530 C CA . ILE A 1 72 ? 13.841 4.821 -17.982 1.00 90.69 72 ILE A CA 1
ATOM 531 C C . ILE A 1 72 ? 12.325 4.878 -17.775 1.00 90.69 72 ILE A C 1
ATOM 533 O O . ILE A 1 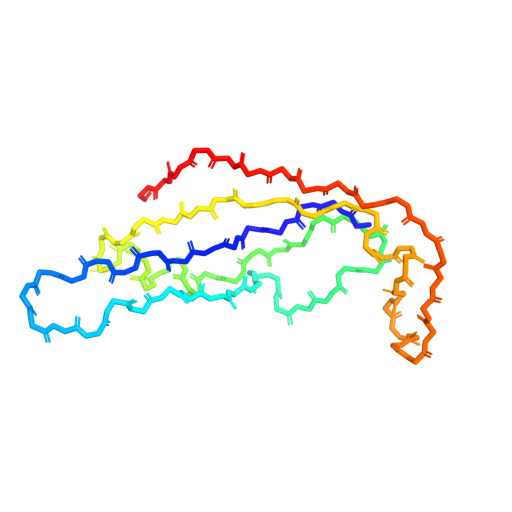72 ? 11.772 4.170 -16.930 1.00 90.69 72 ILE A O 1
ATOM 537 N N . LEU A 1 73 ? 11.652 5.698 -18.589 1.00 93.50 73 LEU A N 1
ATOM 538 C CA . LEU A 1 73 ? 10.200 5.854 -18.591 1.00 93.50 73 LEU A CA 1
ATOM 539 C C . LEU A 1 73 ? 9.621 5.459 -19.958 1.00 93.50 73 LEU A C 1
ATOM 541 O O . LEU A 1 73 ? 9.763 6.177 -20.944 1.00 93.50 73 LEU A O 1
ATOM 545 N N . ASN A 1 74 ? 8.956 4.308 -20.008 1.00 93.75 74 ASN A N 1
ATOM 546 C CA . ASN A 1 74 ? 8.330 3.750 -21.203 1.00 93.75 74 ASN A CA 1
ATOM 547 C C . ASN A 1 74 ? 6.864 4.186 -21.324 1.00 93.75 74 ASN A C 1
ATOM 549 O O . ASN A 1 74 ? 6.130 4.223 -20.333 1.00 93.75 74 ASN A O 1
ATOM 553 N N . HIS A 1 75 ? 6.383 4.389 -22.552 1.00 96.00 75 HIS A N 1
ATOM 554 C CA . HIS A 1 75 ? 4.947 4.518 -22.803 1.00 96.00 75 HIS A CA 1
ATOM 555 C C . HIS A 1 75 ? 4.202 3.220 -22.449 1.00 96.00 75 HIS A C 1
ATOM 557 O O . HIS A 1 75 ? 4.651 2.113 -22.751 1.00 96.00 75 HIS A O 1
ATOM 563 N N . GLY A 1 76 ? 3.026 3.345 -21.833 1.00 93.19 76 GLY A N 1
ATOM 564 C CA . GLY A 1 76 ? 2.185 2.200 -21.500 1.00 93.19 76 GLY A CA 1
ATOM 565 C C . GLY A 1 76 ? 0.929 2.584 -20.727 1.00 93.19 76 GLY A C 1
ATOM 566 O O . GLY A 1 76 ? 0.841 3.662 -20.145 1.00 93.19 76 GLY A O 1
ATOM 567 N N . ASN A 1 77 ? -0.045 1.674 -20.702 1.00 94.38 77 ASN A N 1
ATOM 568 C CA . ASN A 1 77 ? -1.306 1.885 -19.996 1.00 94.38 77 ASN A CA 1
ATOM 569 C C . ASN A 1 77 ? -1.212 1.471 -18.522 1.00 94.38 77 ASN A C 1
ATOM 571 O O . ASN A 1 77 ? -0.789 0.360 -18.186 1.00 94.38 77 ASN A O 1
ATOM 575 N N . MET A 1 78 ? -1.686 2.355 -17.648 1.00 91.69 78 MET A N 1
ATOM 576 C CA . MET A 1 78 ? -1.859 2.118 -16.218 1.00 91.69 78 MET A CA 1
ATOM 577 C C . MET A 1 78 ? -3.322 1.760 -15.917 1.00 91.69 78 MET A C 1
ATOM 579 O O . MET A 1 78 ? -4.236 2.274 -16.557 1.00 91.69 78 MET A O 1
ATOM 583 N N . ARG A 1 79 ? -3.570 0.923 -14.902 1.00 93.75 79 ARG A N 1
ATOM 584 C CA . ARG A 1 79 ? -4.901 0.811 -14.277 1.00 93.75 79 ARG A CA 1
ATOM 585 C C . ARG A 1 79 ? -4.785 1.040 -12.777 1.00 93.75 79 ARG A C 1
ATOM 587 O O . ARG A 1 79 ? -4.015 0.348 -12.111 1.00 93.75 79 ARG A O 1
ATOM 594 N N . VAL A 1 80 ? -5.574 1.980 -12.265 1.00 93.50 80 VAL A N 1
ATOM 595 C CA . VAL A 1 80 ? -5.850 2.138 -10.833 1.00 93.50 80 VAL A CA 1
ATOM 596 C C . VAL A 1 80 ? -7.160 1.413 -10.526 1.00 93.50 80 VAL A C 1
ATOM 598 O O . VAL A 1 80 ? -8.105 1.506 -11.305 1.00 93.50 80 VAL A O 1
ATOM 601 N N . ILE A 1 81 ? -7.233 0.691 -9.409 1.00 93.00 81 ILE A N 1
ATOM 602 C CA . ILE A 1 81 ? -8.504 0.238 -8.822 1.00 93.00 81 ILE A CA 1
ATOM 603 C C . ILE A 1 81 ? -8.497 0.629 -7.346 1.00 93.00 81 ILE A C 1
ATOM 605 O O . ILE A 1 81 ? -7.552 0.298 -6.634 1.00 93.00 81 ILE A O 1
ATOM 609 N N . ILE A 1 82 ? -9.537 1.325 -6.897 1.00 92.25 82 ILE A N 1
ATOM 610 C CA . ILE A 1 82 ? -9.747 1.706 -5.496 1.00 92.25 82 ILE A CA 1
ATOM 611 C C . ILE A 1 82 ? -10.849 0.798 -4.944 1.00 92.25 82 ILE A C 1
ATOM 613 O O . ILE A 1 82 ? -11.853 0.571 -5.618 1.00 92.25 82 ILE A O 1
ATOM 617 N N . HIS A 1 83 ? -10.642 0.234 -3.757 1.00 91.06 83 HIS A N 1
ATOM 618 C CA . HIS A 1 83 ? -11.606 -0.641 -3.083 1.00 91.06 83 HIS A CA 1
ATOM 619 C C . HIS A 1 83 ? -12.319 0.108 -1.953 1.00 91.06 83 HIS A C 1
ATOM 621 O O . HIS A 1 83 ? -11.934 1.217 -1.583 1.00 91.06 83 HIS A O 1
ATOM 627 N N . LYS A 1 84 ? -13.359 -0.514 -1.386 1.00 91.38 84 LYS A N 1
ATOM 628 C CA . LYS A 1 84 ? -14.029 0.004 -0.186 1.00 91.38 84 LYS A CA 1
ATOM 629 C C . LYS A 1 84 ? -13.029 0.108 0.984 1.00 91.38 84 LYS A C 1
ATOM 631 O O . LYS A 1 84 ? -12.171 -0.773 1.091 1.00 91.38 84 LYS A O 1
ATOM 636 N N . PRO A 1 85 ? -13.142 1.126 1.858 1.00 89.44 85 PRO A N 1
ATOM 637 C CA . PRO A 1 85 ? -12.364 1.190 3.089 1.00 89.44 85 PRO A CA 1
ATOM 638 C C . PRO A 1 85 ? -12.581 -0.037 3.983 1.00 89.44 85 PRO A C 1
ATOM 640 O O . PRO A 1 85 ? -13.655 -0.643 3.965 1.00 89.44 85 PRO A O 1
ATOM 643 N N . ILE A 1 86 ? -11.571 -0.361 4.785 1.00 87.75 86 ILE A N 1
ATOM 644 C CA . ILE A 1 86 ? -11.609 -1.373 5.845 1.00 87.75 86 ILE A CA 1
ATOM 645 C C . ILE A 1 86 ? -11.132 -0.763 7.172 1.00 87.75 86 ILE A C 1
ATOM 647 O O . ILE A 1 86 ? -10.447 0.266 7.170 1.00 87.75 86 ILE A O 1
ATOM 651 N N . HIS A 1 87 ? -11.506 -1.412 8.274 1.00 81.00 87 HIS A N 1
ATOM 652 C CA . HIS A 1 87 ? -11.009 -1.161 9.630 1.00 81.00 87 HIS A CA 1
ATOM 653 C C . HIS A 1 87 ? -10.020 -2.277 10.007 1.00 81.00 87 HIS A C 1
ATOM 655 O O . HIS A 1 87 ? -10.245 -3.411 9.519 1.00 81.00 87 HIS A O 1
#

Sequence (87 aa):
MRRLFKTLHGTSKEGSISASVFFFPEGTRSKDGLLDSFKKCAFTVAAKTGVLVVPIMLMGTGKIMPTGSEGILNHGNMRVIIHKPIH

Secondary structure (DSSP, 8-state):
-B-----EE---SSSS---EE---SSSS--SSS---PPPSHHHHHHHHHTPEE--EEEESHHHHS-TT-TT-------EEEEPPPB-